Protein AF-A0A2S8AFN8-F1 (afdb_monomer)

Solvent-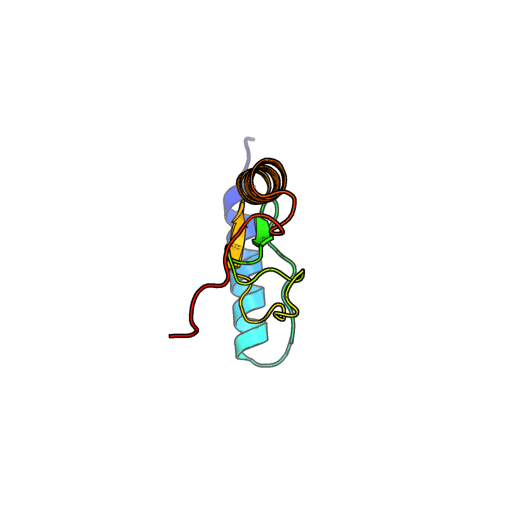accessible surface area (backbone atoms only — not comparable to full-atom values): 4988 Å² total; per-residue (Å²): 140,86,80,76,64,72,63,58,56,55,55,54,50,54,54,50,50,52,34,40,76,66,67,76,39,95,77,79,82,72,56,91,71,40,37,81,33,57,42,91,33,46,26,62,89,76,72,41,61,73,87,66,37,42,85,35,49,47,67,60,49,51,49,48,35,66,77,29,63,63,42,75,72,44,65,76,62,82,86,128

pLDDT: mean 72.64, std 11.15, range [36.94, 88.31]

Organism: NCBI:txid1679466

Radius of gyration: 16.35 Å; Cα contacts (8 Å, |Δi|>4): 66; chains: 1; bounding box: 26×53×34 Å

Sequence (80 aa):
MILNWGKQIGLRLNRKLKLIKQSKRKSIRNPPGKELAHERGREAAKGYSYEHSKLQNKKDHRAQHKYDNGGRKNKERPIK

Mean predicted aligned error: 10.2 Å

Structure (mmCIF, N/CA/C/O backbone):
data_AF-A0A2S8AFN8-F1
#
_entry.id   AF-A0A2S8AFN8-F1
#
loop_
_atom_site.group_PDB
_atom_site.id
_atom_site.typ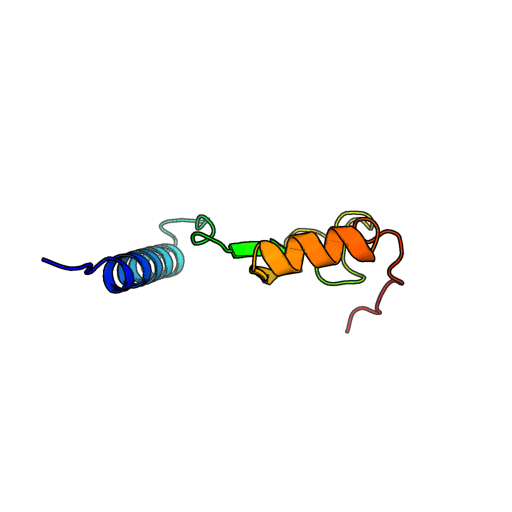e_symbol
_atom_site.label_atom_id
_atom_site.label_alt_id
_atom_site.label_comp_id
_atom_site.label_asym_id
_atom_site.label_entity_id
_atom_site.label_seq_id
_atom_site.pdbx_PDB_ins_code
_atom_site.Cartn_x
_atom_site.Cartn_y
_atom_site.Cartn_z
_atom_site.occupancy
_atom_site.B_iso_or_equiv
_atom_site.auth_seq_id
_atom_site.auth_comp_id
_atom_site.auth_asym_id
_atom_site.auth_atom_id
_atom_site.pdbx_PDB_model_num
ATOM 1 N N . MET A 1 1 ? 5.151 35.099 6.028 1.00 36.94 1 MET A N 1
ATOM 2 C CA . MET A 1 1 ? 4.248 34.120 6.681 1.00 36.94 1 MET A CA 1
ATOM 3 C C . MET A 1 1 ? 4.373 32.779 5.962 1.00 36.94 1 MET A C 1
ATOM 5 O O . MET A 1 1 ? 3.752 32.598 4.925 1.00 36.94 1 MET A O 1
ATOM 9 N N . ILE A 1 2 ? 5.238 31.874 6.432 1.00 44.78 2 ILE A N 1
ATOM 10 C CA . ILE A 1 2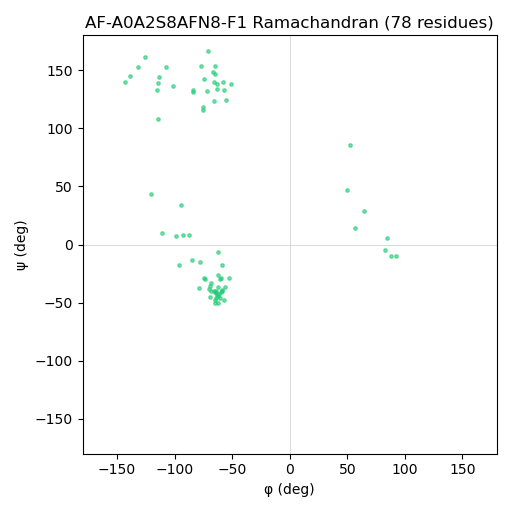 ? 5.588 30.641 5.704 1.00 44.78 2 ILE A CA 1
ATOM 11 C C . ILE A 1 2 ? 5.100 29.410 6.491 1.00 44.78 2 ILE A C 1
ATOM 13 O O . ILE A 1 2 ? 5.628 29.071 7.542 1.00 44.78 2 ILE A O 1
ATOM 17 N N . LEU A 1 3 ? 4.047 28.788 5.947 1.00 40.47 3 LEU A N 1
ATOM 18 C CA . LEU A 1 3 ? 3.713 27.354 5.944 1.00 40.47 3 LEU A CA 1
ATOM 19 C C . LEU A 1 3 ? 3.682 26.584 7.285 1.00 40.47 3 LEU A C 1
ATOM 21 O O . LEU A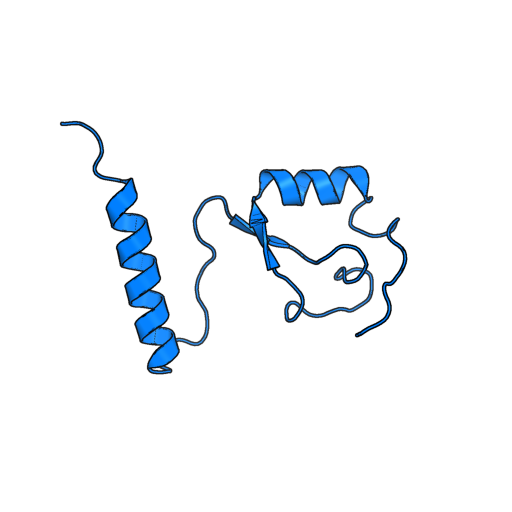 1 3 ? 4.573 25.803 7.596 1.00 40.47 3 LEU A O 1
ATOM 25 N N . ASN A 1 4 ? 2.540 26.629 7.984 1.00 46.09 4 ASN A N 1
ATOM 26 C CA . ASN A 1 4 ? 2.202 25.688 9.071 1.00 46.09 4 ASN A CA 1
ATOM 27 C C . ASN A 1 4 ? 1.361 24.480 8.574 1.00 46.09 4 ASN A C 1
ATOM 29 O O . ASN A 1 4 ? 0.475 23.979 9.267 1.00 46.09 4 ASN A O 1
ATOM 33 N N . TRP A 1 5 ? 1.603 24.020 7.340 1.00 47.38 5 TRP A N 1
ATOM 34 C CA . TRP A 1 5 ? 0.810 22.966 6.682 1.00 47.38 5 TRP A CA 1
ATOM 35 C C . TRP A 1 5 ? 1.088 21.549 7.222 1.00 47.38 5 TRP A C 1
ATOM 37 O O . TRP A 1 5 ? 0.193 20.703 7.241 1.00 47.38 5 TRP A O 1
ATOM 47 N N . GLY A 1 6 ? 2.302 21.280 7.719 1.00 53.88 6 GLY A N 1
ATOM 48 C CA . GLY A 1 6 ? 2.693 19.949 8.206 1.00 53.88 6 GLY A CA 1
ATOM 49 C C . GLY A 1 6 ? 1.979 19.516 9.495 1.00 53.88 6 GLY A C 1
ATOM 50 O O . GLY A 1 6 ? 1.541 18.370 9.615 1.00 53.88 6 GLY A O 1
ATOM 51 N N . LYS A 1 7 ? 1.782 20.441 10.447 1.00 54.31 7 LYS A N 1
ATOM 52 C CA . LYS A 1 7 ? 1.140 20.141 11.743 1.00 54.31 7 LYS A CA 1
ATOM 53 C C . LYS A 1 7 ? -0.349 19.810 11.604 1.00 54.31 7 LYS A C 1
ATOM 55 O O . LYS A 1 7 ? -0.873 18.966 12.334 1.00 54.31 7 LYS A O 1
ATOM 60 N N . GLN A 1 8 ? -1.038 20.430 10.649 1.00 55.84 8 GLN A N 1
ATOM 61 C CA . GLN A 1 8 ? -2.492 20.312 10.529 1.00 55.84 8 GLN A CA 1
ATOM 62 C C . GLN A 1 8 ? -2.944 18.944 9.987 1.00 55.84 8 GLN A C 1
ATOM 64 O O . GLN A 1 8 ? -4.001 18.444 10.379 1.00 55.84 8 GLN A O 1
ATOM 69 N N . ILE A 1 9 ? -2.123 18.289 9.155 1.00 60.28 9 ILE A N 1
ATOM 70 C CA . ILE A 1 9 ? -2.391 16.940 8.626 1.00 60.28 9 ILE A CA 1
ATOM 71 C C . ILE A 1 9 ? -2.295 15.884 9.741 1.00 60.28 9 ILE A C 1
ATOM 73 O O . ILE A 1 9 ? -3.197 15.049 9.872 1.00 60.28 9 ILE A O 1
ATOM 77 N N . GLY A 1 10 ? -1.262 15.959 10.589 1.00 61.44 10 GLY A N 1
ATOM 78 C CA . GLY A 1 10 ? -1.071 15.036 11.716 1.00 61.44 10 GLY A CA 1
ATOM 79 C C . GLY A 1 10 ? -2.195 15.121 12.754 1.00 61.44 10 GLY A C 1
ATOM 80 O O . GLY A 1 10 ? -2.753 14.103 13.169 1.00 61.44 10 GLY A O 1
ATOM 81 N N . LEU A 1 11 ? -2.622 16.340 13.098 1.00 65.50 11 LEU A N 1
ATOM 82 C CA . LEU A 1 11 ? -3.732 16.568 14.032 1.00 65.50 11 LEU A CA 1
ATOM 83 C C . LEU A 1 11 ? -5.062 15.985 13.520 1.00 65.50 11 LEU A C 1
ATOM 85 O O . LEU A 1 11 ? -5.847 15.427 14.294 1.00 65.50 11 LEU A O 1
ATOM 89 N N . ARG A 1 12 ? -5.312 16.056 12.206 1.00 69.75 12 ARG A N 1
ATOM 90 C CA . ARG A 1 12 ? -6.533 15.517 11.582 1.00 69.75 12 ARG A CA 1
ATOM 91 C C . ARG A 1 12 ? -6.556 13.988 11.586 1.00 69.75 12 ARG A C 1
ATOM 93 O O . ARG A 1 12 ? -7.619 13.407 11.809 1.00 69.75 12 ARG A O 1
ATOM 100 N N . LEU A 1 13 ? -5.409 13.348 11.356 1.00 71.31 13 LEU A N 1
ATOM 101 C CA . LEU A 1 13 ? -5.240 11.894 11.456 1.00 71.31 13 LEU A CA 1
ATOM 102 C C . LEU A 1 13 ? -5.497 11.408 12.882 1.00 71.31 13 LEU A C 1
ATOM 104 O O . LEU A 1 13 ? -6.355 10.551 13.080 1.00 71.31 13 LEU A O 1
ATOM 108 N N . ASN A 1 14 ? -4.865 12.031 13.878 1.00 76.00 14 ASN A N 1
ATOM 109 C CA . ASN A 1 14 ? -5.032 11.655 15.284 1.00 76.00 14 ASN A CA 1
ATOM 110 C C . ASN A 1 14 ? -6.486 11.781 15.759 1.00 76.00 14 ASN A C 1
ATOM 112 O O . ASN A 1 14 ? -7.001 10.895 16.443 1.00 76.00 14 ASN A O 1
ATOM 116 N N . ARG A 1 15 ? -7.196 12.841 15.346 1.00 77.38 15 ARG A N 1
ATOM 117 C CA . ARG A 1 15 ? -8.625 12.995 15.658 1.00 77.38 15 ARG A CA 1
ATOM 118 C C . ARG A 1 15 ? -9.470 11.891 15.012 1.00 77.38 15 ARG A C 1
ATOM 120 O O . ARG A 1 15 ? -10.371 11.363 15.656 1.00 77.38 15 ARG A O 1
ATOM 127 N N . LYS A 1 16 ? -9.186 11.522 13.760 1.00 76.31 16 LYS A N 1
ATOM 128 C CA . LYS A 1 16 ? -9.888 10.423 13.078 1.00 76.31 16 LYS A CA 1
ATOM 129 C C . LYS A 1 16 ? -9.620 9.068 13.739 1.00 76.31 16 LYS A C 1
ATOM 131 O O . LYS A 1 16 ? -10.564 8.304 13.906 1.00 76.31 16 LYS A O 1
ATOM 136 N N . LEU A 1 17 ? -8.382 8.804 14.157 1.00 79.19 17 LEU A N 1
ATOM 137 C CA . LEU A 1 17 ? -8.016 7.588 14.887 1.00 79.19 17 LEU A CA 1
ATOM 138 C C . LEU A 1 17 ? -8.764 7.487 16.221 1.00 79.19 17 LEU A C 1
ATOM 140 O O . LEU A 1 17 ? -9.320 6.436 16.524 1.00 79.19 17 LEU A O 1
ATOM 144 N N . LYS A 1 18 ? -8.880 8.592 16.975 1.00 82.69 18 LYS A N 1
ATOM 145 C CA . LYS A 1 18 ? -9.719 8.630 18.187 1.00 82.69 18 LYS A CA 1
ATOM 146 C C . LYS A 1 18 ? -11.185 8.291 17.893 1.00 82.69 18 LYS A C 1
ATOM 148 O O . LYS A 1 18 ? -11.796 7.575 18.674 1.00 82.69 18 LYS A O 1
ATOM 153 N N . LEU A 1 19 ? -11.743 8.760 16.773 1.00 81.50 19 LEU A N 1
ATOM 154 C CA . LEU A 1 19 ? -13.127 8.454 16.386 1.00 81.50 19 LEU A CA 1
ATOM 155 C C . LEU A 1 19 ? -13.329 6.988 15.975 1.00 81.50 19 LEU A C 1
ATOM 157 O O . LEU A 1 19 ? -14.380 6.439 16.290 1.00 81.50 19 LEU A O 1
ATOM 161 N N . ILE A 1 20 ? -12.344 6.356 15.319 1.00 77.75 20 ILE A N 1
ATOM 162 C CA . ILE A 1 20 ? -12.355 4.897 15.095 1.00 77.75 20 ILE A CA 1
ATOM 163 C C . ILE A 1 20 ? -12.289 4.161 16.432 1.00 77.75 20 ILE A C 1
ATOM 165 O O . ILE A 1 20 ? -13.080 3.255 16.659 1.00 77.75 20 ILE A O 1
ATOM 169 N N . LYS A 1 21 ? -11.389 4.568 17.337 1.00 78.38 21 LYS A N 1
ATOM 170 C CA . LYS A 1 21 ? -11.252 3.944 18.663 1.00 78.38 21 LYS A CA 1
ATOM 171 C C . LYS A 1 21 ? -12.539 4.051 19.493 1.00 78.38 21 LYS A C 1
ATOM 173 O O . LYS A 1 21 ? -12.812 3.186 20.309 1.00 78.38 21 LYS A O 1
ATOM 178 N N . GLN A 1 22 ? -13.327 5.102 19.271 1.00 85.62 22 GLN A N 1
ATOM 179 C CA . GLN A 1 22 ? -14.653 5.295 19.868 1.00 85.62 22 GLN A CA 1
ATOM 180 C C . GLN A 1 22 ? -15.791 4.647 19.055 1.00 85.62 22 GLN A C 1
ATOM 182 O O . GLN A 1 22 ? -16.954 4.937 19.318 1.00 85.62 22 GLN A O 1
ATOM 187 N N . SER A 1 23 ? -15.486 3.850 18.024 1.00 79.75 23 SER A N 1
ATOM 188 C CA . SER A 1 23 ? -16.445 3.210 17.107 1.00 79.75 23 SER A CA 1
ATOM 189 C C . SER A 1 23 ? -17.407 4.164 16.380 1.00 79.75 23 SER A C 1
ATOM 191 O O . SER A 1 23 ? -18.361 3.728 15.742 1.00 79.75 23 SER A O 1
ATOM 193 N N . LYS A 1 24 ? -17.141 5.478 16.397 1.00 78.06 24 LYS A N 1
ATOM 194 C CA . LYS A 1 24 ? -17.976 6.508 15.749 1.00 78.06 24 LYS A CA 1
ATOM 195 C C . LYS A 1 24 ? -17.764 6.585 14.236 1.00 78.06 24 LYS A C 1
ATOM 197 O O . LYS A 1 24 ? -18.536 7.233 13.533 1.00 78.06 24 LYS A O 1
ATOM 202 N N . ARG A 1 25 ? -16.692 5.978 13.717 1.00 75.62 25 ARG A N 1
ATOM 203 C CA . ARG A 1 25 ? -16.391 5.876 12.281 1.00 75.62 25 ARG A CA 1
ATOM 204 C C . ARG A 1 25 ? -15.769 4.520 11.975 1.00 75.62 25 ARG A C 1
ATOM 206 O O . ARG A 1 25 ? -14.912 4.071 12.723 1.00 75.62 25 ARG A O 1
ATOM 213 N N . LYS A 1 26 ? -16.161 3.919 10.847 1.00 73.56 26 LYS A N 1
ATOM 214 C CA . LYS A 1 26 ? -15.662 2.606 10.394 1.00 73.56 26 LYS A CA 1
ATOM 215 C C . LYS A 1 26 ? -14.512 2.691 9.380 1.00 73.56 26 LYS A C 1
ATOM 217 O O . LYS A 1 26 ? -13.797 1.721 9.192 1.00 73.56 26 LYS A O 1
ATOM 222 N N . SER A 1 27 ? -14.304 3.848 8.741 1.00 73.38 27 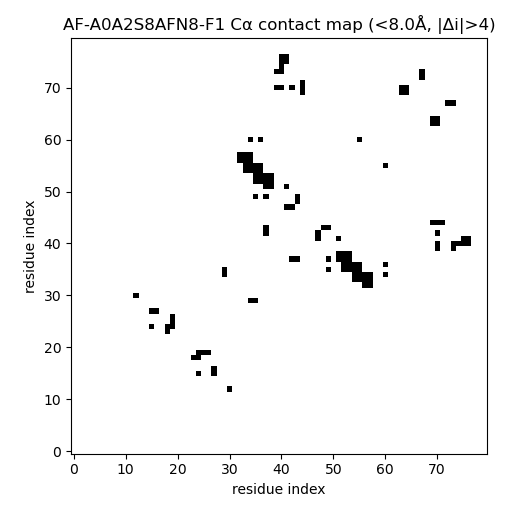SER A N 1
ATOM 223 C CA . SER A 1 27 ? -13.277 4.025 7.704 1.00 73.38 27 SER A CA 1
ATOM 224 C C . SER A 1 27 ? -12.543 5.359 7.825 1.00 73.38 27 SER A C 1
ATOM 226 O O . SER A 1 27 ? -13.151 6.394 8.123 1.00 73.38 27 SER A O 1
ATOM 228 N N . ILE A 1 28 ? -11.250 5.367 7.501 1.00 76.38 28 ILE A N 1
ATOM 229 C CA . ILE A 1 28 ? -10.444 6.581 7.341 1.00 76.38 28 ILE A CA 1
ATOM 230 C C . ILE A 1 28 ? -9.991 6.698 5.889 1.00 76.38 28 ILE A C 1
ATOM 232 O O . ILE A 1 28 ? -9.472 5.757 5.307 1.00 76.38 28 ILE A O 1
ATOM 236 N N . ARG A 1 29 ? -10.153 7.892 5.312 1.00 79.75 29 ARG A N 1
ATOM 237 C CA . ARG A 1 29 ? -9.557 8.237 4.016 1.00 79.75 29 ARG A CA 1
ATOM 238 C C . ARG A 1 29 ? -8.030 8.196 4.104 1.00 79.75 29 ARG A C 1
ATOM 240 O O . ARG A 1 29 ? -7.479 8.821 5.015 1.00 79.75 29 ARG A O 1
ATOM 247 N N . ASN A 1 30 ? -7.386 7.569 3.118 1.00 74.06 30 ASN A N 1
ATOM 248 C CA . ASN A 1 30 ? -5.930 7.537 2.992 1.00 74.06 30 ASN A CA 1
ATOM 249 C C . ASN A 1 30 ? -5.321 8.948 3.069 1.00 74.06 30 ASN A C 1
ATOM 251 O O . ASN A 1 30 ? -5.883 9.896 2.503 1.00 74.06 30 ASN A O 1
ATOM 255 N N . PRO A 1 31 ? -4.197 9.115 3.783 1.00 76.75 31 PRO A N 1
ATOM 256 C CA . PRO A 1 31 ? -3.514 10.395 3.846 1.00 76.75 31 PRO A CA 1
ATOM 257 C C . PRO A 1 31 ? -2.967 10.796 2.466 1.00 76.75 31 PRO A C 1
ATOM 259 O O . PRO A 1 31 ? -2.701 9.931 1.628 1.00 76.75 31 PRO A O 1
ATOM 262 N N . PRO A 1 32 ? -2.797 12.104 2.206 1.00 78.38 32 PRO A N 1
ATOM 263 C CA . PRO A 1 32 ? -2.321 12.583 0.912 1.00 78.38 32 PRO A CA 1
ATOM 264 C C . PRO A 1 32 ? -0.957 11.966 0.567 1.00 78.38 32 PRO A C 1
ATOM 266 O O . PRO A 1 32 ? -0.060 11.915 1.405 1.00 78.38 32 PRO A O 1
ATOM 269 N N . GLY A 1 33 ? -0.813 11.475 -0.668 1.00 79.94 33 GLY A N 1
ATOM 270 C CA . GLY A 1 33 ? 0.421 10.849 -1.166 1.00 79.94 33 GLY A CA 1
ATOM 271 C C . GLY A 1 33 ? 0.611 9.368 -0.806 1.00 79.94 33 GLY A C 1
ATOM 272 O O . GLY A 1 33 ? 1.554 8.744 -1.304 1.00 79.94 33 GLY A O 1
ATOM 273 N N . LYS A 1 34 ? -0.286 8.787 0.000 1.00 82.44 34 LYS A N 1
ATOM 274 C CA . LYS A 1 34 ? -0.281 7.362 0.348 1.00 82.44 34 LYS A CA 1
ATOM 275 C C . LYS A 1 34 ? -1.499 6.650 -0.236 1.00 82.44 34 LYS A C 1
ATOM 277 O O . LYS A 1 34 ? -2.597 7.203 -0.273 1.00 82.44 34 LYS A O 1
ATOM 282 N N . GLU A 1 35 ? -1.305 5.408 -0.651 1.00 82.81 35 GLU A N 1
ATOM 283 C CA . GLU A 1 35 ? -2.358 4.535 -1.169 1.00 82.81 35 GLU A CA 1
ATOM 284 C C . GLU A 1 35 ? -2.269 3.166 -0.486 1.00 82.81 35 GLU A C 1
ATOM 286 O O . GLU A 1 35 ? -1.206 2.775 -0.002 1.00 82.81 35 GLU A O 1
ATOM 291 N N . LEU A 1 36 ? -3.403 2.467 -0.396 1.00 83.12 36 LEU A N 1
ATOM 292 C CA . LEU A 1 36 ? -3.415 1.076 0.047 1.00 83.12 36 LEU A CA 1
ATOM 293 C C . LEU A 1 36 ? -2.899 0.227 -1.111 1.00 83.12 36 LEU A C 1
ATOM 295 O O . LEU A 1 36 ? -3.500 0.227 -2.184 1.00 83.12 36 LEU A O 1
ATOM 299 N N . ALA A 1 37 ? -1.782 -0.450 -0.882 1.00 81.81 37 ALA A N 1
ATOM 300 C CA . ALA A 1 37 ? -1.121 -1.310 -1.845 1.00 81.81 37 ALA A CA 1
ATOM 301 C C . ALA A 1 37 ? -1.178 -2.758 -1.358 1.00 81.81 37 ALA A C 1
ATOM 303 O O . ALA A 1 37 ? -0.978 -3.029 -0.171 1.00 81.81 37 ALA A O 1
ATOM 304 N N . HIS A 1 38 ? -1.435 -3.686 -2.275 1.00 79.69 38 HIS A N 1
ATOM 305 C CA . HIS A 1 38 ? -1.318 -5.109 -1.978 1.00 79.69 38 HIS A CA 1
ATOM 306 C C . HIS A 1 38 ? 0.156 -5.523 -1.899 1.00 79.69 38 HIS A C 1
ATOM 308 O O . HIS A 1 38 ? 0.998 -5.065 -2.679 1.00 79.69 38 HIS A O 1
ATOM 314 N N . GLU A 1 39 ? 0.470 -6.424 -0.969 1.00 73.75 39 GLU A N 1
ATOM 315 C CA . GLU A 1 39 ? 1.797 -7.031 -0.908 1.00 73.75 39 GLU A CA 1
ATOM 316 C C . GLU A 1 39 ? 2.076 -7.890 -2.148 1.00 73.75 39 GLU A C 1
ATOM 318 O O . GLU A 1 39 ? 1.182 -8.553 -2.681 1.00 73.75 39 GLU A O 1
ATOM 323 N N . ARG A 1 40 ? 3.348 -7.936 -2.571 1.00 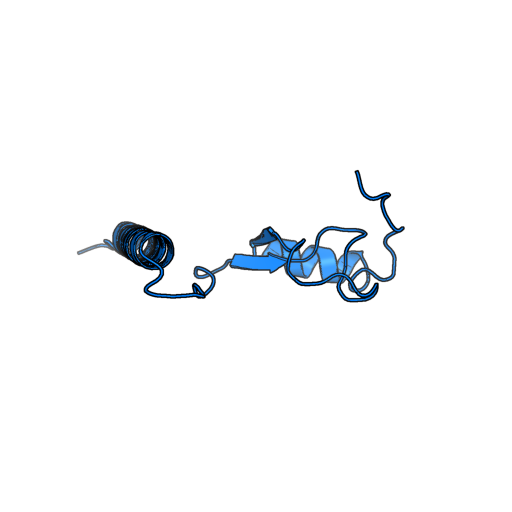73.75 40 ARG A N 1
ATOM 324 C CA . ARG A 1 40 ? 3.793 -8.837 -3.642 1.00 73.75 40 ARG A CA 1
ATOM 325 C C . ARG A 1 40 ? 3.431 -10.280 -3.306 1.00 73.75 40 ARG A C 1
ATOM 327 O O . ARG A 1 40 ? 3.833 -10.796 -2.261 1.00 73.75 40 ARG A O 1
ATOM 334 N N . GLY A 1 41 ? 2.709 -10.935 -4.209 1.00 68.56 41 GLY A N 1
ATOM 335 C CA . GLY A 1 41 ? 2.250 -12.309 -4.018 1.00 68.56 41 GLY A CA 1
ATOM 336 C C . GLY A 1 41 ? 0.902 -12.445 -3.303 1.00 68.56 41 GLY A C 1
ATOM 337 O O . GLY A 1 41 ? 0.356 -13.542 -3.345 1.00 68.56 41 GLY A O 1
ATOM 338 N N . ARG A 1 42 ? 0.348 -11.358 -2.739 1.00 68.44 42 ARG A N 1
ATOM 339 C CA . ARG A 1 42 ? -1.023 -11.257 -2.201 1.00 68.44 42 ARG A CA 1
ATOM 340 C C . ARG A 1 42 ? -1.825 -10.160 -2.904 1.00 68.44 42 ARG A C 1
ATOM 342 O O . ARG A 1 42 ? -2.500 -9.339 -2.279 1.00 68.44 42 ARG A O 1
ATOM 349 N N . GLU A 1 43 ? -1.695 -10.109 -4.225 1.00 67.06 43 GLU A N 1
ATOM 350 C CA . GLU A 1 43 ? -2.394 -9.126 -5.045 1.00 67.06 43 GLU A CA 1
ATOM 351 C C . GLU A 1 43 ? -3.866 -9.481 -5.252 1.00 67.06 43 GLU A C 1
ATOM 353 O O . GLU A 1 43 ? -4.243 -10.652 -5.288 1.00 67.06 43 GLU A O 1
ATOM 358 N N . ALA A 1 44 ? -4.685 -8.452 -5.484 1.00 66.94 44 ALA A N 1
ATOM 359 C CA . ALA A 1 44 ? -6.092 -8.595 -5.860 1.00 66.94 44 ALA A CA 1
ATOM 360 C C . ALA A 1 44 ? -6.297 -9.514 -7.081 1.00 66.94 44 ALA A C 1
ATOM 362 O O . ALA A 1 44 ? -7.308 -10.201 -7.170 1.00 66.94 44 ALA A O 1
ATOM 363 N N . ALA A 1 45 ? -5.310 -9.589 -7.984 1.00 65.44 45 ALA A N 1
ATOM 364 C CA . ALA A 1 45 ? -5.312 -10.504 -9.128 1.00 65.44 45 ALA A CA 1
ATOM 365 C C . ALA A 1 45 ? -5.420 -11.992 -8.736 1.00 65.44 45 ALA A C 1
ATOM 367 O O . ALA A 1 45 ? -5.751 -12.816 -9.581 1.00 65.44 45 ALA A O 1
ATOM 368 N N . LYS A 1 46 ? -5.147 -12.326 -7.471 1.00 67.44 46 LYS A N 1
ATOM 369 C CA . LYS A 1 46 ? -5.187 -13.682 -6.912 1.00 67.44 46 LYS A CA 1
ATOM 370 C C . LYS A 1 46 ? -6.339 -13.886 -5.924 1.00 67.44 46 LYS A C 1
ATOM 372 O O . LYS A 1 46 ? -6.374 -14.879 -5.214 1.00 67.44 46 LYS A O 1
ATOM 377 N N . GLY A 1 47 ? -7.258 -12.924 -5.838 1.00 71.44 47 GLY A N 1
ATOM 378 C CA . GLY A 1 47 ? -8.431 -13.003 -4.966 1.00 71.44 47 GLY A CA 1
ATOM 379 C C . GLY A 1 47 ? -8.204 -12.569 -3.515 1.00 71.44 47 GLY A C 1
ATOM 380 O O . GLY A 1 47 ? -9.125 -12.676 -2.710 1.00 71.44 47 GLY A O 1
ATOM 381 N N . TYR A 1 48 ? -7.027 -12.043 -3.155 1.00 71.50 48 TYR A N 1
ATOM 382 C CA . TYR A 1 48 ? -6.810 -11.524 -1.801 1.00 71.50 48 TYR A CA 1
ATOM 383 C C . TYR A 1 48 ? -7.566 -10.211 -1.572 1.00 71.50 48 TYR A C 1
ATOM 385 O O . TYR A 1 48 ? -7.477 -9.273 -2.368 1.00 71.50 48 TYR A O 1
ATOM 393 N N . SER A 1 49 ? -8.273 -10.136 -0.442 1.00 71.75 49 SER A N 1
ATOM 394 C CA . SER A 1 49 ? -8.986 -8.936 0.004 1.00 71.75 49 SER A CA 1
ATOM 395 C C . SER A 1 49 ? -8.024 -7.827 0.458 1.00 71.75 49 SER A C 1
ATOM 397 O O . SER A 1 49 ? -6.838 -8.054 0.715 1.00 71.75 49 SER A O 1
ATOM 399 N N . TYR A 1 50 ? -8.552 -6.610 0.615 1.00 70.31 50 TYR A N 1
ATOM 400 C CA . TYR A 1 50 ? -7.831 -5.446 1.144 1.00 70.31 50 TYR A CA 1
ATOM 401 C C . TYR A 1 50 ? -7.337 -5.617 2.592 1.00 70.31 50 TYR A C 1
ATOM 403 O O . TYR A 1 50 ? -6.600 -4.766 3.087 1.00 70.31 50 TYR A O 1
ATOM 411 N N . GLU A 1 51 ? -7.703 -6.707 3.267 1.00 71.75 51 GLU A N 1
ATOM 412 C CA . GLU A 1 51 ? -7.224 -7.064 4.609 1.00 71.75 51 GLU A CA 1
ATOM 413 C C . GLU A 1 51 ? -5.702 -7.249 4.674 1.00 71.75 51 GLU A C 1
ATOM 415 O O . GLU A 1 51 ? 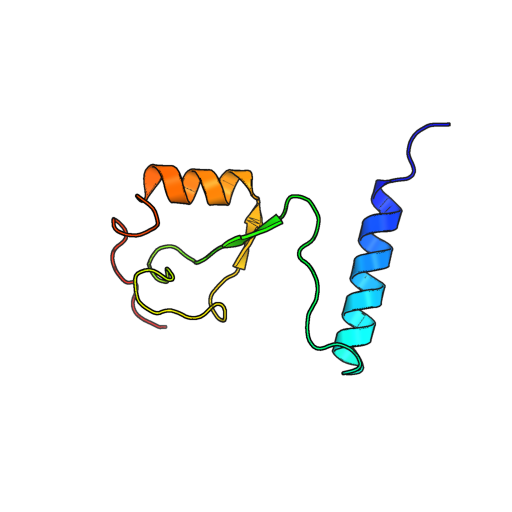-5.084 -6.981 5.703 1.00 71.75 51 GLU A O 1
ATOM 420 N N . HIS A 1 52 ? -5.076 -7.648 3.564 1.00 71.12 52 HIS A N 1
ATOM 421 C CA . HIS A 1 52 ? -3.620 -7.786 3.462 1.00 71.12 52 HIS A CA 1
ATOM 422 C C . HIS A 1 52 ? -2.944 -6.585 2.790 1.00 71.12 52 HIS A C 1
ATOM 424 O O . HIS A 1 52 ? -1.743 -6.625 2.512 1.00 71.12 52 HIS A O 1
ATOM 430 N N . SER A 1 53 ? -3.694 -5.514 2.525 1.00 77.25 53 SER A N 1
ATOM 431 C CA . SER A 1 53 ? -3.157 -4.311 1.901 1.00 77.25 53 SER A CA 1
ATOM 432 C C . SER A 1 53 ? -2.515 -3.405 2.943 1.00 77.25 53 SER A C 1
ATOM 434 O O . SER A 1 53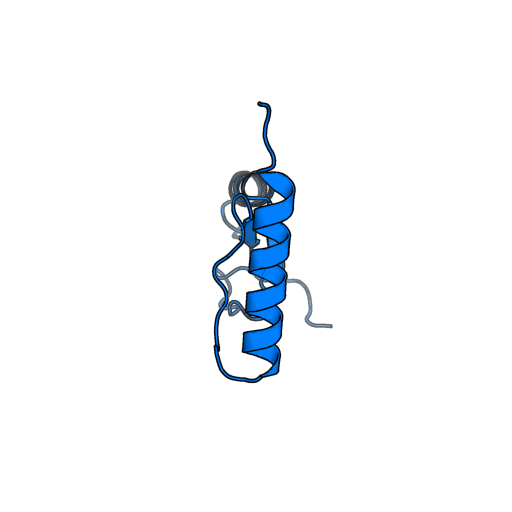 ? -3.084 -3.107 3.993 1.00 77.25 53 SER A O 1
ATOM 436 N N . LYS A 1 54 ? -1.309 -2.928 2.639 1.00 80.88 54 LYS A N 1
ATOM 437 C CA . LYS A 1 54 ? -0.535 -2.032 3.500 1.00 80.88 54 LYS A CA 1
ATOM 438 C C . LYS A 1 54 ? -0.508 -0.625 2.926 1.00 80.88 54 LYS A C 1
ATOM 440 O O . LYS A 1 54 ? -0.616 -0.409 1.721 1.00 80.88 54 LYS A O 1
ATOM 445 N N . LEU A 1 55 ? -0.361 0.361 3.805 1.00 83.69 55 LEU A N 1
ATOM 446 C CA . LEU A 1 55 ? -0.253 1.754 3.390 1.00 83.69 55 LEU A CA 1
ATOM 447 C C . LEU A 1 55 ? 1.144 2.023 2.808 1.00 83.69 55 LEU A C 1
ATOM 449 O O . LEU A 1 55 ? 2.137 1.986 3.533 1.00 83.69 55 LEU A O 1
ATOM 453 N N . GLN A 1 56 ? 1.215 2.358 1.522 1.00 84.25 56 GLN A N 1
ATOM 454 C CA . GLN A 1 56 ? 2.467 2.576 0.794 1.00 84.25 56 GLN A CA 1
ATOM 455 C C . GLN A 1 56 ? 2.487 3.955 0.120 1.00 84.25 56 GLN A C 1
ATOM 457 O O . GLN A 1 56 ? 1.454 4.612 -0.040 1.00 84.25 56 GLN A O 1
ATOM 462 N N . ASN A 1 57 ? 3.675 4.445 -0.251 1.00 86.25 57 ASN A N 1
ATOM 463 C CA . ASN A 1 57 ? 3.768 5.645 -1.081 1.00 86.25 57 ASN A CA 1
ATOM 464 C C . ASN A 1 57 ? 3.186 5.372 -2.465 1.00 86.25 57 ASN A C 1
ATOM 466 O O . ASN A 1 57 ? 3.478 4.349 -3.082 1.00 86.25 57 ASN A O 1
ATOM 470 N N . LYS A 1 58 ? 2.458 6.351 -3.004 1.00 85.56 58 LYS A N 1
ATOM 471 C CA . LYS A 1 58 ? 1.889 6.276 -4.354 1.00 85.56 58 LYS A CA 1
ATOM 472 C C . LYS A 1 58 ? 2.941 6.019 -5.440 1.00 85.56 58 LYS A C 1
ATOM 474 O O . LYS A 1 58 ? 2.669 5.312 -6.405 1.00 85.56 58 LYS A O 1
ATOM 479 N N . LYS A 1 59 ? 4.144 6.589 -5.293 1.00 86.38 59 LYS A N 1
ATOM 480 C CA . LYS A 1 59 ? 5.259 6.380 -6.235 1.00 86.38 59 LYS A CA 1
ATOM 481 C C . LYS A 1 59 ? 5.723 4.923 -6.226 1.00 86.38 59 LYS A C 1
ATOM 483 O O . LYS A 1 59 ? 5.769 4.304 -7.284 1.00 86.38 59 LYS A O 1
ATOM 488 N N . ASP A 1 60 ? 5.969 4.376 -5.040 1.00 86.81 60 ASP A N 1
ATOM 489 C CA . ASP A 1 60 ? 6.440 2.999 -4.869 1.00 86.81 60 ASP A CA 1
ATOM 490 C C . ASP A 1 60 ? 5.373 1.996 -5.325 1.00 86.81 60 ASP A C 1
ATOM 492 O O . ASP A 1 60 ? 5.687 1.027 -6.006 1.00 86.81 60 ASP A O 1
ATOM 496 N N . HIS A 1 61 ? 4.100 2.266 -5.020 1.00 86.00 61 HIS A N 1
ATOM 497 C CA . HIS A 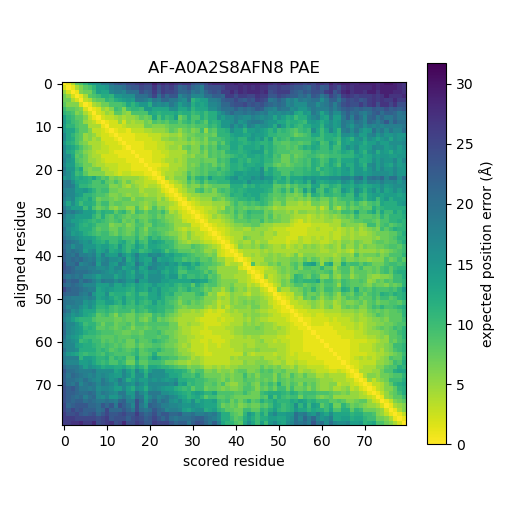1 61 ? 2.968 1.451 -5.463 1.00 86.00 61 HIS A CA 1
ATOM 498 C C . HIS A 1 61 ? 2.864 1.402 -6.996 1.00 86.00 61 HIS A C 1
ATOM 500 O O . HIS A 1 61 ? 2.754 0.333 -7.595 1.00 86.00 61 HIS A O 1
ATOM 506 N N . ARG A 1 62 ? 2.984 2.557 -7.663 1.00 86.00 62 ARG A N 1
ATOM 507 C CA . ARG A 1 62 ? 3.014 2.635 -9.133 1.00 86.00 62 ARG A CA 1
ATOM 508 C C . ARG A 1 62 ? 4.229 1.925 -9.725 1.00 86.00 62 ARG A C 1
ATOM 510 O O . ARG A 1 62 ? 4.097 1.263 -10.752 1.00 86.00 62 ARG A O 1
ATOM 517 N N . ALA A 1 63 ? 5.394 2.050 -9.089 1.00 88.31 63 ALA A N 1
ATOM 518 C CA . ALA A 1 63 ? 6.600 1.346 -9.510 1.00 88.31 63 ALA A CA 1
ATOM 519 C C . ALA A 1 63 ? 6.413 -0.176 -9.411 1.00 88.31 63 ALA A C 1
ATOM 521 O O . ALA A 1 63 ? 6.718 -0.883 -10.368 1.00 88.31 63 ALA A O 1
ATOM 522 N N . GLN A 1 64 ? 5.832 -0.668 -8.313 1.00 83.25 64 GLN A N 1
ATOM 523 C CA . GLN A 1 64 ? 5.485 -2.080 -8.138 1.00 83.25 64 GLN A CA 1
ATOM 524 C C . GLN A 1 64 ? 4.554 -2.566 -9.256 1.00 83.25 64 GLN A C 1
ATOM 526 O O . GLN A 1 64 ? 4.860 -3.560 -9.907 1.00 83.25 64 GLN A O 1
ATOM 531 N N . HIS A 1 65 ? 3.487 -1.824 -9.573 1.00 83.56 65 HIS A N 1
ATOM 532 C CA . HIS A 1 65 ? 2.605 -2.165 -10.694 1.00 83.56 65 HIS A CA 1
ATOM 533 C C . HIS A 1 65 ? 3.333 -2.219 -12.045 1.00 83.56 65 HIS A C 1
ATOM 535 O O . HIS A 1 65 ? 3.058 -3.121 -12.838 1.00 83.56 65 HIS A O 1
ATOM 541 N N . LYS A 1 66 ? 4.260 -1.285 -12.298 1.00 85.00 66 LYS A N 1
ATOM 542 C CA . LYS A 1 66 ? 5.034 -1.215 -13.546 1.00 85.00 66 LYS A CA 1
ATOM 543 C C . LYS A 1 66 ? 5.949 -2.428 -13.725 1.00 85.00 66 LYS A C 1
ATOM 545 O O . LYS A 1 66 ? 5.963 -3.015 -14.803 1.00 85.00 66 LYS A O 1
ATOM 550 N N . TYR A 1 67 ? 6.709 -2.798 -12.695 1.00 83.12 67 TYR A N 1
ATOM 551 C CA . TYR A 1 67 ? 7.679 -3.895 -12.791 1.00 83.12 67 TYR A CA 1
ATOM 552 C C . TYR A 1 67 ? 7.017 -5.275 -12.687 1.00 83.12 67 TYR A C 1
ATOM 554 O O . TYR A 1 67 ? 7.366 -6.185 -13.441 1.00 83.12 67 TYR A O 1
ATOM 562 N N . ASP A 1 68 ? 5.993 -5.407 -11.841 1.00 77.06 68 ASP A N 1
ATOM 563 C CA . ASP A 1 68 ? 5.369 -6.698 -11.533 1.00 77.06 68 ASP A CA 1
ATOM 564 C C . ASP A 1 68 ? 4.165 -7.010 -12.450 1.00 77.06 68 ASP A C 1
ATOM 566 O O . ASP A 1 68 ? 3.441 -7.983 -12.229 1.00 77.06 68 ASP A O 1
ATOM 570 N N . ASN A 1 69 ? 3.934 -6.191 -13.487 1.00 79.25 69 ASN A N 1
ATOM 571 C CA . ASN A 1 69 ? 2.785 -6.263 -14.402 1.00 79.25 69 ASN A CA 1
ATOM 572 C C . ASN A 1 69 ? 1.438 -6.360 -13.660 1.00 79.25 69 ASN A C 1
ATOM 574 O O . ASN A 1 69 ? 0.606 -7.238 -13.913 1.00 79.25 69 ASN A O 1
ATOM 578 N N . GLY A 1 70 ? 1.266 -5.494 -12.663 1.00 69.31 70 GLY A N 1
ATOM 579 C CA . GLY A 1 70 ? 0.108 -5.522 -11.773 1.00 69.31 70 GLY A CA 1
ATOM 580 C C . GLY A 1 70 ? -0.001 -6.774 -10.907 1.00 69.31 70 GLY A C 1
ATOM 581 O O . GLY A 1 70 ? -1.108 -7.177 -10.569 1.00 69.31 70 GLY A O 1
ATOM 582 N N . GLY A 1 71 ? 1.132 -7.393 -10.575 1.00 68.38 71 GLY A N 1
ATOM 583 C CA . GLY A 1 71 ? 1.199 -8.550 -9.690 1.00 68.38 71 GLY A CA 1
ATOM 584 C C . GLY A 1 71 ? 1.135 -9.906 -10.384 1.00 68.38 71 GLY A C 1
ATOM 585 O O . GLY A 1 71 ? 1.454 -10.935 -9.796 1.00 68.38 71 GLY A O 1
ATOM 586 N N . ARG A 1 72 ? 0.823 -9.932 -11.683 1.00 68.38 72 ARG A N 1
ATOM 587 C CA . ARG A 1 72 ? 0.726 -11.179 -12.457 1.00 68.38 72 ARG A CA 1
ATOM 588 C C . ARG A 1 72 ? 2.042 -11.953 -12.534 1.00 68.38 72 ARG A C 1
ATOM 590 O O . ARG A 1 72 ? 2.023 -13.163 -12.712 1.00 68.38 72 ARG A O 1
ATOM 597 N N . LYS A 1 73 ? 3.181 -11.261 -12.417 1.00 70.12 73 LYS A N 1
ATOM 598 C CA . LYS A 1 73 ? 4.515 -11.882 -12.456 1.00 70.12 73 LYS A CA 1
ATOM 599 C C . LYS A 1 73 ? 4.976 -12.428 -11.101 1.00 70.12 73 LYS A C 1
ATOM 601 O O . LYS A 1 73 ? 5.956 -13.169 -11.053 1.00 70.12 73 LYS A O 1
ATOM 606 N N . ASN A 1 74 ? 4.310 -12.067 -10.005 1.00 71.44 74 ASN A N 1
ATOM 607 C CA . ASN A 1 74 ? 4.742 -12.456 -8.670 1.00 71.44 74 ASN A CA 1
ATOM 608 C C . ASN A 1 74 ? 4.226 -13.859 -8.332 1.00 71.44 74 ASN A C 1
ATOM 610 O O . ASN A 1 74 ? 3.036 -14.137 -8.462 1.00 71.44 74 ASN A O 1
ATOM 614 N N . LYS A 1 75 ? 5.100 -14.745 -7.839 1.00 68.69 75 LYS A N 1
ATOM 615 C CA . LYS A 1 75 ? 4.692 -16.051 -7.288 1.00 68.69 75 LYS A CA 1
ATOM 616 C C . LYS A 1 75 ? 3.870 -15.853 -6.009 1.00 68.69 75 LYS A C 1
ATOM 618 O O . LYS A 1 75 ? 4.045 -14.864 -5.296 1.00 68.69 75 LYS A O 1
ATOM 623 N N . GLU A 1 76 ? 2.921 -16.748 -5.748 1.00 65.81 76 GLU A N 1
ATOM 624 C CA . GLU A 1 76 ? 2.198 -16.771 -4.469 1.00 65.81 76 GLU A CA 1
ATOM 625 C C . GLU A 1 76 ? 3.171 -17.058 -3.332 1.00 65.81 76 GLU A C 1
ATOM 627 O O . GLU A 1 76 ? 4.091 -17.863 -3.477 1.00 65.81 76 GLU A O 1
ATOM 632 N N . ARG A 1 77 ? 3.009 -16.344 -2.218 1.00 66.19 77 ARG A N 1
ATOM 633 C CA . ARG A 1 77 ? 3.797 -16.592 -1.011 1.00 66.19 77 ARG A CA 1
ATOM 634 C C . ARG A 1 77 ? 2.926 -17.394 -0.049 1.00 66.19 77 ARG A C 1
ATOM 636 O O . ARG A 1 77 ? 1.760 -17.030 0.103 1.00 66.19 77 ARG A O 1
ATOM 643 N N . PRO A 1 78 ? 3.465 -18.441 0.599 1.00 61.00 78 PRO A N 1
ATOM 644 C CA . PRO A 1 78 ? 2.700 -19.219 1.561 1.00 61.00 78 PRO A CA 1
ATOM 645 C C . PRO A 1 78 ? 2.196 -18.309 2.682 1.00 61.00 78 PRO A C 1
ATOM 647 O O . PRO A 1 78 ? 2.906 -17.402 3.135 1.00 61.00 78 PRO A O 1
ATOM 650 N N . ILE A 1 79 ? 0.953 -18.546 3.096 1.00 62.09 79 ILE A N 1
ATOM 651 C CA . ILE A 1 79 ? 0.359 -17.899 4.262 1.00 62.09 79 ILE A CA 1
ATOM 652 C C . ILE A 1 79 ? 1.152 -18.401 5.475 1.00 62.09 79 ILE A C 1
ATOM 654 O O . ILE A 1 79 ? 1.321 -19.608 5.640 1.00 62.09 79 ILE A O 1
ATOM 658 N N . LYS A 1 80 ? 1.717 -17.470 6.246 1.00 59.56 80 LYS A N 1
ATOM 659 C CA . LYS A 1 80 ? 2.384 -17.763 7.518 1.00 59.56 80 LYS A CA 1
ATOM 660 C C . LYS A 1 80 ? 1.368 -17.777 8.643 1.00 59.56 80 LYS A C 1
ATOM 662 O O . LYS A 1 80 ? 0.461 -16.915 8.577 1.00 59.56 80 LYS A O 1
#

InterPro domains:
  IPR029097 Bacterial toxin 8 [PF15545] (12-68)

Secondary structure (DSSP, 8-state):
----HHHHHHHHHHHHHHHHHTTS-S--PPPTTEEEEEPTTS-GGGT--GGGEEEEEHHHHHHHHHHTGGGTTSPPPPP-

Foldseek 3Di:
DDDPPVVVLVVVVVVVVVCVVVVVDDDDDQRPQKDFAADQQQAVVVVHDSVRTDIDGPVVRVVCCVVCVRNPNGHHDDDD